Protein AF-A0A250JIL9-F1 (afdb_monomer_lite)

Organism: NCBI:txid43

Secondary structure (DSSP, 8-state):
---TTEEEPPSS-HHHHHHHHHHHHHTS--EEEEEES-SHHHHHHHHHHHHHT-STTSSEEEEEES-STTTHHHHHHSEESSTTHHHHHHTT-EEEEEE-TTSEEEEEEESSS---HHHHHHHHHHHHH--

Foldseek 3Di:
DDQAQEDEADPVDLQSSQVVVVCLLPVDQAWEKEFEADDDVSVVLSSLLSVLQDDPPGRYHYYYHNHCVSHLVVLVPFAEPDPCLSVCSNVQQFRIFIAASRRYTQDTDGPPDDDDNVNSNVRSVSRDVDD

Radius of gyration: 13.03 Å; chains: 1; boun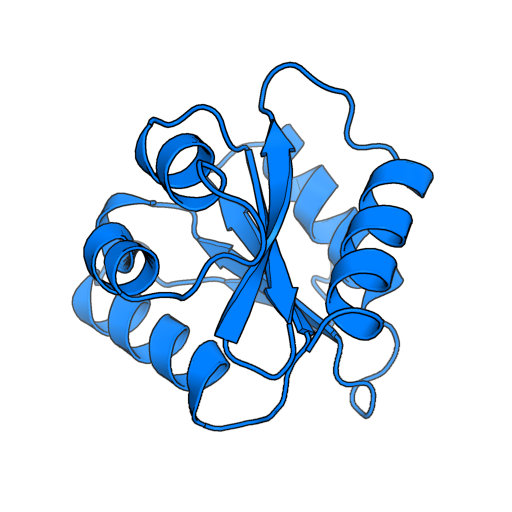ding box: 30×30×32 Å

pLDDT: mean 92.61, std 8.03, range [48.31, 98.25]

Sequence (131 aa):
MEFRKTTVLPLDDAQAASHLFRQWVHDRPHVLFVVLGSGPDREALVSKAGMFAGTEHQPRWVIWARDLSAIEADIAQLKESTAGLKQAVLGGEARAFVLSLGDAIQDVISSSETADNFRVNLAYMRAEVLP

Structure (mmCIF, N/CA/C/O backbone):
data_AF-A0A250JIL9-F1
#
_entry.id   AF-A0A250JIL9-F1
#
loop_
_atom_site.group_PDB
_atom_site.id
_atom_site.type_symbol
_atom_site.label_atom_id
_atom_site.label_alt_id
_atom_site.label_comp_id
_atom_site.label_asym_id
_atom_site.label_entity_id
_atom_site.label_seq_id
_atom_site.pdbx_PDB_ins_code
_atom_site.Cartn_x
_atom_site.Cartn_y
_atom_site.Cartn_z
_atom_site.occupancy
_atom_site.B_iso_or_equiv
_atom_site.auth_seq_id
_atom_site.auth_comp_id
_atom_site.auth_asym_id
_atom_site.auth_atom_id
_atom_site.pdbx_PDB_model_num
ATOM 1 N N . MET A 1 1 ? 12.664 10.926 -12.514 1.00 48.31 1 MET A N 1
ATOM 2 C CA . MET A 1 1 ? 12.660 10.120 -11.275 1.00 48.31 1 MET A CA 1
ATOM 3 C C . MET A 1 1 ? 12.638 8.658 -11.679 1.00 48.31 1 MET A C 1
ATOM 5 O O . MET A 1 1 ? 11.866 8.315 -12.562 1.00 48.31 1 MET A O 1
ATOM 9 N N . GLU A 1 2 ? 13.516 7.831 -11.115 1.00 55.38 2 GLU A N 1
ATOM 10 C CA . GLU A 1 2 ? 13.571 6.391 -11.397 1.00 55.38 2 GLU A CA 1
ATOM 11 C C . GLU A 1 2 ? 12.810 5.660 -10.282 1.00 55.38 2 GLU A C 1
ATOM 13 O O . GLU A 1 2 ? 13.244 5.660 -9.130 1.00 55.38 2 GLU A O 1
ATOM 18 N N . PHE A 1 3 ? 11.647 5.087 -10.595 1.00 66.44 3 PHE A N 1
ATOM 19 C CA . PHE A 1 3 ? 10.856 4.318 -9.634 1.00 66.44 3 PHE A CA 1
ATOM 20 C C . PHE A 1 3 ? 11.394 2.885 -9.546 1.00 66.44 3 PHE A C 1
ATOM 22 O O . PHE A 1 3 ? 10.872 1.962 -10.171 1.00 66.44 3 PHE A O 1
ATOM 29 N N . ARG A 1 4 ? 12.495 2.701 -8.815 1.00 74.75 4 ARG A N 1
ATOM 30 C CA . ARG A 1 4 ? 13.071 1.369 -8.592 1.00 74.75 4 ARG A CA 1
ATOM 31 C C . ARG A 1 4 ? 12.126 0.529 -7.731 1.00 74.75 4 ARG A C 1
ATOM 33 O O . ARG A 1 4 ? 11.682 0.998 -6.688 1.00 74.75 4 ARG A O 1
ATOM 40 N N . LYS A 1 5 ? 11.856 -0.709 -8.166 1.00 91.25 5 LYS A N 1
ATOM 41 C CA . LYS A 1 5 ? 10.955 -1.674 -7.499 1.00 91.25 5 LYS A CA 1
ATOM 42 C C . LYS A 1 5 ? 9.552 -1.131 -7.223 1.00 91.25 5 LYS A C 1
ATOM 44 O O . LYS A 1 5 ? 8.967 -1.379 -6.168 1.00 91.25 5 LYS A O 1
ATOM 49 N N . THR A 1 6 ? 9.027 -0.396 -8.195 1.00 94.88 6 THR A N 1
ATOM 50 C CA . THR A 1 6 ? 7.665 0.115 -8.157 1.00 94.88 6 THR A CA 1
ATOM 51 C C . THR A 1 6 ? 6.882 -0.420 -9.336 1.00 94.88 6 THR A C 1
ATOM 53 O O . THR A 1 6 ? 7.307 -0.306 -10.485 1.00 94.88 6 THR A O 1
ATOM 56 N N . THR A 1 7 ? 5.688 -0.918 -9.059 1.00 95.75 7 THR A N 1
ATOM 57 C CA . THR A 1 7 ? 4.678 -1.177 -10.077 1.00 95.75 7 THR A CA 1
ATOM 58 C C . THR A 1 7 ? 3.627 -0.084 -10.019 1.00 95.75 7 THR A C 1
ATOM 60 O O . THR A 1 7 ? 2.977 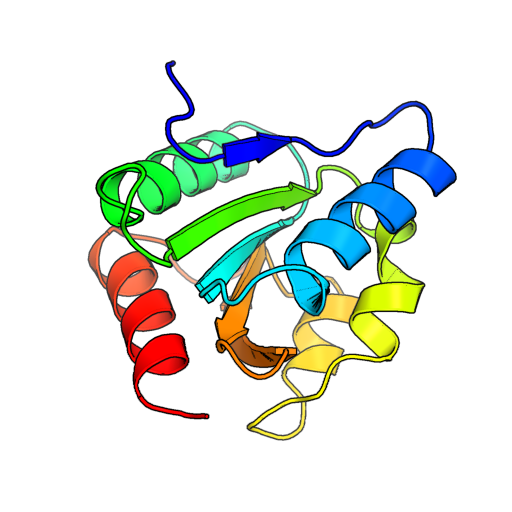0.112 -8.995 1.00 95.75 7 THR A O 1
ATOM 63 N N . VAL A 1 8 ? 3.454 0.636 -11.124 1.00 96.50 8 VAL A N 1
ATOM 64 C CA . VAL A 1 8 ? 2.367 1.606 -11.280 1.00 96.50 8 VAL A CA 1
ATOM 65 C C . VAL A 1 8 ? 1.179 0.879 -11.890 1.00 96.50 8 VAL A C 1
ATOM 67 O O . VAL A 1 8 ? 1.322 0.270 -12.949 1.00 96.50 8 VAL A O 1
ATOM 70 N N . LEU A 1 9 ? 0.021 0.933 -11.234 1.00 96.69 9 LEU A N 1
ATOM 71 C CA . LEU A 1 9 ? -1.181 0.313 -11.784 1.00 96.69 9 LEU A CA 1
ATOM 72 C C . LEU A 1 9 ? -1.710 1.127 -12.988 1.00 96.69 9 LEU A C 1
ATOM 74 O O . LEU A 1 9 ? -1.636 2.370 -12.969 1.00 96.69 9 LEU A O 1
ATOM 78 N N . PRO A 1 10 ? -2.225 0.452 -14.037 1.00 95.25 10 PRO A N 1
ATOM 79 C CA . PRO A 1 10 ? -2.946 1.094 -15.134 1.00 95.25 10 PRO A CA 1
ATOM 80 C C . PRO A 1 10 ? -4.095 1.966 -14.616 1.00 95.25 10 PRO A C 1
ATOM 82 O O . PRO A 1 10 ? -4.712 1.647 -13.604 1.00 95.25 10 PRO A O 1
ATOM 85 N N . LEU A 1 11 ? -4.359 3.083 -15.294 1.00 93.38 11 LEU A N 1
ATOM 86 C CA . LEU A 1 11 ? -5.459 4.001 -14.947 1.00 93.38 11 LEU A CA 1
ATOM 87 C C . LEU A 1 11 ? -6.664 3.854 -15.877 1.00 93.38 11 LEU A C 1
ATOM 89 O O . LEU A 1 11 ? -7.779 4.206 -15.521 1.00 93.38 11 LEU A O 1
ATOM 93 N N . ASP A 1 12 ? -6.410 3.390 -17.088 1.00 92.94 12 ASP A N 1
ATOM 94 C CA . ASP A 1 12 ? -7.343 3.258 -18.197 1.00 92.94 12 ASP A CA 1
ATOM 95 C C . ASP A 1 12 ? -8.073 1.909 -18.210 1.00 92.94 12 ASP A C 1
ATOM 97 O O . ASP A 1 12 ? -9.084 1.766 -18.894 1.00 92.94 12 ASP A O 1
ATOM 101 N N . ASP A 1 13 ? -7.597 0.943 -17.423 1.00 93.56 13 ASP A N 1
ATOM 102 C CA . ASP A 1 13 ? -8.174 -0.393 -17.326 1.00 93.56 13 ASP A CA 1
ATOM 103 C C . ASP A 1 13 ? -8.206 -0.872 -15.867 1.00 93.56 13 ASP A C 1
ATOM 105 O O . ASP A 1 13 ? -7.219 -1.368 -15.313 1.00 93.56 13 ASP A O 1
ATOM 109 N N . ALA A 1 14 ? -9.377 -0.729 -15.240 1.00 94.19 14 ALA A N 1
ATOM 110 C CA . ALA A 1 14 ? -9.610 -1.165 -13.867 1.00 94.19 14 ALA A CA 1
ATOM 111 C C . ALA A 1 14 ? -9.478 -2.690 -13.702 1.00 94.19 14 ALA A C 1
ATOM 113 O O . ALA A 1 14 ? -9.021 -3.156 -12.657 1.00 94.19 14 ALA A O 1
ATOM 114 N N . GLN A 1 15 ? -9.829 -3.482 -14.725 1.00 95.12 15 GLN A N 1
ATOM 115 C CA . GLN A 1 15 ? -9.681 -4.938 -14.660 1.00 95.12 15 GLN A CA 1
ATOM 116 C C . GLN A 1 15 ? -8.207 -5.333 -14.692 1.00 95.12 15 GLN A C 1
ATOM 118 O O . GLN A 1 15 ? -7.784 -6.167 -13.888 1.00 95.12 15 GLN A O 1
ATOM 123 N N . ALA A 1 16 ? -7.414 -4.710 -15.566 1.00 95.94 16 ALA A N 1
ATOM 124 C CA . ALA A 1 16 ? -5.973 -4.924 -15.612 1.00 95.94 16 ALA A CA 1
ATOM 125 C C . ALA A 1 16 ? -5.289 -4.465 -14.316 1.00 95.94 16 ALA A C 1
ATOM 127 O O . ALA A 1 16 ? -4.415 -5.168 -13.811 1.00 95.94 16 ALA A O 1
ATOM 128 N N . ALA A 1 17 ? -5.706 -3.332 -13.741 1.00 96.62 17 ALA A N 1
ATOM 129 C CA . ALA A 1 17 ? -5.195 -2.850 -12.459 1.00 96.62 17 ALA A CA 1
ATOM 130 C C . ALA A 1 17 ? -5.489 -3.821 -11.305 1.00 96.62 17 ALA A C 1
ATOM 132 O O . ALA A 1 17 ? -4.561 -4.193 -10.585 1.00 96.62 17 ALA A O 1
ATOM 133 N N . SER A 1 18 ? -6.736 -4.288 -11.173 1.00 96.38 18 SER A N 1
ATOM 134 C CA . SER A 1 18 ? -7.126 -5.312 -10.191 1.00 96.38 18 SER A CA 1
ATOM 135 C C . SER A 1 18 ? -6.363 -6.622 -10.394 1.00 96.38 18 SER A C 1
ATOM 137 O O . SER A 1 18 ? -5.873 -7.234 -9.442 1.00 96.38 18 SER A O 1
ATOM 139 N N . HIS A 1 19 ? -6.236 -7.079 -11.642 1.00 96.62 19 HIS A N 1
ATOM 140 C CA . HIS A 1 19 ? -5.499 -8.301 -11.950 1.00 96.62 19 HIS A CA 1
ATOM 141 C C . HIS A 1 19 ? -4.027 -8.182 -11.543 1.00 96.62 19 HIS A C 1
ATOM 143 O O . HIS A 1 19 ? -3.524 -9.038 -10.820 1.00 96.62 19 HIS A O 1
ATOM 149 N N . LEU A 1 20 ? -3.363 -7.093 -11.935 1.00 96.81 20 LEU A N 1
ATOM 150 C CA . LEU A 1 20 ? -1.963 -6.845 -11.607 1.00 96.81 20 LEU A CA 1
ATOM 151 C C . LEU A 1 20 ? -1.744 -6.693 -10.097 1.00 96.81 20 LEU A C 1
ATOM 153 O O . LEU A 1 20 ? -0.764 -7.211 -9.567 1.00 96.81 20 LEU A O 1
ATOM 157 N N . PHE A 1 21 ? -2.655 -6.018 -9.392 1.00 97.25 21 PHE A N 1
ATOM 158 C CA . PHE A 1 21 ? -2.607 -5.916 -7.935 1.00 97.25 21 PHE A CA 1
ATOM 159 C C . PHE A 1 21 ? -2.646 -7.302 -7.283 1.00 97.25 21 PHE A C 1
ATOM 161 O O . PHE A 1 21 ? -1.755 -7.634 -6.503 1.00 97.25 21 PHE A O 1
ATOM 168 N N . ARG A 1 22 ? -3.607 -8.150 -7.668 1.00 96.12 22 ARG A N 1
ATOM 169 C CA . ARG A 1 22 ? -3.718 -9.523 -7.152 1.00 96.12 22 ARG A CA 1
ATOM 170 C C . ARG A 1 22 ? -2.500 -10.384 -7.453 1.00 96.12 22 ARG A C 1
ATOM 172 O O . ARG A 1 22 ? -2.107 -11.156 -6.587 1.00 96.12 22 ARG A O 1
ATOM 179 N N . GLN A 1 23 ? -1.889 -10.239 -8.628 1.00 95.44 23 GLN A N 1
ATOM 180 C CA . GLN A 1 23 ? -0.647 -10.950 -8.950 1.00 95.44 23 GLN A CA 1
ATOM 181 C C . GLN A 1 23 ? 0.472 -10.593 -7.966 1.00 95.44 23 GLN A C 1
ATOM 183 O O . GLN A 1 23 ? 1.171 -11.474 -7.472 1.00 95.44 23 GLN A O 1
ATOM 188 N N . TRP A 1 24 ? 0.634 -9.308 -7.640 1.00 95.25 24 TRP A N 1
ATOM 189 C CA . TRP A 1 24 ? 1.648 -8.892 -6.670 1.00 95.25 24 TRP A CA 1
ATOM 190 C C . TRP A 1 24 ? 1.371 -9.389 -5.259 1.00 95.25 24 TRP A C 1
ATOM 192 O O . TRP A 1 24 ? 2.323 -9.733 -4.562 1.00 95.25 24 TRP A O 1
ATOM 202 N N . VAL A 1 25 ? 0.099 -9.401 -4.856 1.00 94.88 25 VAL A N 1
ATOM 203 C CA . VAL A 1 25 ? 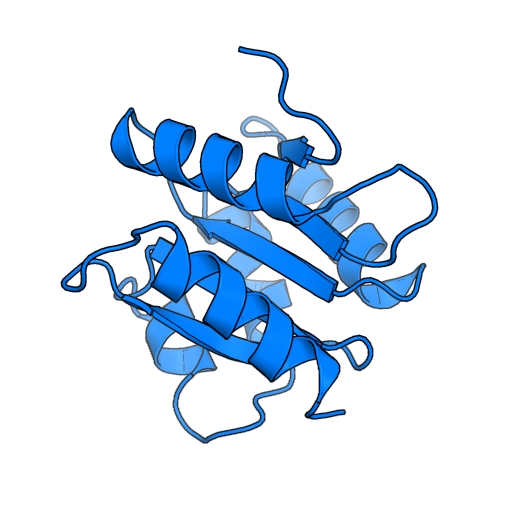-0.324 -9.880 -3.539 1.00 94.88 25 VAL A CA 1
ATOM 204 C C . VAL A 1 25 ? -0.114 -11.397 -3.442 1.00 94.88 25 VAL A C 1
ATOM 206 O O . VAL A 1 25 ? 0.616 -11.852 -2.576 1.00 94.88 25 VAL A O 1
ATOM 209 N N . HIS A 1 26 ? -0.660 -12.187 -4.368 1.00 92.88 26 HIS A N 1
ATOM 210 C CA . HIS A 1 26 ? -0.794 -13.634 -4.167 1.00 92.88 26 HIS A CA 1
ATOM 211 C C . HIS A 1 26 ? 0.255 -14.505 -4.870 1.00 92.88 26 HIS A C 1
ATOM 213 O O . HIS A 1 26 ? 0.528 -15.614 -4.408 1.00 92.88 26 HIS A O 1
ATOM 219 N N . ASP A 1 27 ? 0.841 -14.064 -5.989 1.00 88.88 27 ASP A N 1
ATOM 220 C CA . ASP A 1 27 ? 1.652 -14.971 -6.819 1.00 88.88 27 ASP A CA 1
ATOM 221 C C . ASP A 1 27 ? 3.082 -15.132 -6.291 1.00 88.88 27 ASP A C 1
ATOM 223 O O . ASP A 1 27 ? 3.770 -16.107 -6.615 1.00 88.88 27 ASP A O 1
ATOM 227 N N . ARG A 1 28 ? 3.575 -14.163 -5.508 1.00 79.25 28 ARG A N 1
ATOM 228 C CA . ARG A 1 28 ? 4.942 -14.161 -4.975 1.00 79.25 28 ARG A CA 1
ATOM 229 C C . ARG A 1 28 ? 5.009 -13.506 -3.596 1.00 79.25 28 ARG A C 1
ATOM 231 O O . ARG A 1 28 ? 4.399 -12.459 -3.409 1.00 79.25 28 ARG A O 1
ATOM 238 N N . PRO A 1 29 ? 5.837 -14.038 -2.679 1.00 85.38 29 PRO A N 1
ATOM 239 C CA . PRO A 1 29 ? 5.972 -13.495 -1.334 1.00 85.38 29 PRO A CA 1
ATOM 240 C C . PRO A 1 29 ? 6.656 -12.122 -1.373 1.00 85.38 29 PRO A C 1
ATOM 242 O O . PRO A 1 29 ? 7.876 -12.031 -1.535 1.00 85.38 29 PRO A O 1
ATOM 245 N N . HIS A 1 30 ? 5.868 -11.060 -1.201 1.00 92.62 30 HIS A N 1
ATOM 246 C CA . HIS A 1 30 ? 6.356 -9.688 -1.114 1.00 92.62 30 HIS A CA 1
ATOM 247 C C . HIS A 1 30 ? 5.820 -8.971 0.118 1.00 92.62 30 HIS A C 1
ATOM 249 O O . HIS A 1 30 ? 4.703 -9.204 0.564 1.00 92.62 30 HIS A O 1
ATOM 255 N N . VAL A 1 31 ? 6.626 -8.052 0.644 1.00 95.94 31 VAL A N 1
ATOM 256 C CA . VAL A 1 31 ? 6.144 -7.026 1.569 1.00 95.94 31 VAL A CA 1
ATOM 257 C C . VAL A 1 31 ? 5.761 -5.828 0.716 1.00 95.94 31 VAL A C 1
ATOM 259 O O . VAL A 1 31 ? 6.633 -5.149 0.164 1.00 95.94 31 VAL A O 1
ATOM 262 N N . LEU A 1 32 ? 4.463 -5.597 0.555 1.00 97.38 32 LEU A N 1
ATOM 263 C CA . LEU A 1 32 ? 3.959 -4.607 -0.392 1.00 97.38 32 LEU A CA 1
ATOM 264 C C . LEU A 1 32 ? 3.681 -3.287 0.304 1.00 97.38 32 LEU A C 1
ATOM 266 O O . LEU A 1 32 ? 2.873 -3.228 1.222 1.00 97.38 32 LEU A O 1
ATOM 270 N N . PHE A 1 33 ? 4.300 -2.216 -0.176 1.00 98.12 33 PHE A N 1
ATOM 271 C CA . PHE A 1 33 ? 3.968 -0.852 0.205 1.00 98.12 33 PHE A CA 1
ATOM 272 C C . PHE A 1 33 ? 3.059 -0.253 -0.864 1.00 98.12 33 PHE A C 1
ATOM 274 O O . PHE A 1 33 ? 3.508 0.087 -1.960 1.00 98.12 33 PHE A O 1
ATOM 281 N N . VAL A 1 34 ? 1.773 -0.132 -0.561 1.00 98.25 34 VAL A N 1
ATOM 282 C CA . VAL A 1 34 ? 0.761 0.326 -1.513 1.00 98.25 34 VAL A CA 1
ATOM 283 C C . VAL A 1 34 ? 0.485 1.804 -1.275 1.00 98.25 34 VAL A C 1
ATOM 285 O O . VAL A 1 34 ? 0.001 2.178 -0.212 1.00 98.25 34 VAL A O 1
ATOM 288 N N . VAL A 1 35 ? 0.793 2.655 -2.252 1.00 98.06 35 VAL A N 1
ATOM 289 C CA . VAL A 1 35 ? 0.500 4.096 -2.225 1.00 98.06 35 VAL A CA 1
ATOM 290 C C . VAL A 1 35 ? -0.789 4.372 -2.989 1.00 98.06 35 VAL A C 1
ATOM 292 O O . VAL A 1 35 ? -0.949 3.901 -4.114 1.00 98.06 35 VAL A O 1
ATOM 295 N N . LEU A 1 36 ? -1.675 5.166 -2.387 1.00 97.44 36 LEU A N 1
ATOM 296 C CA . LEU A 1 36 ? -3.011 5.464 -2.893 1.00 97.44 36 LEU A CA 1
ATOM 297 C C . LEU A 1 36 ? -3.134 6.901 -3.402 1.00 97.44 36 LEU A C 1
ATOM 299 O O . LEU A 1 36 ? -2.741 7.861 -2.730 1.00 97.44 36 LEU A O 1
ATOM 303 N N . GLY A 1 37 ? -3.756 7.046 -4.568 1.00 94.88 37 GLY A N 1
ATOM 304 C CA . GLY A 1 37 ? -4.052 8.333 -5.185 1.00 94.88 37 GLY A CA 1
ATOM 305 C C . GLY A 1 37 ? -2.891 8.909 -5.995 1.00 94.88 37 GLY A C 1
ATOM 306 O O . GLY A 1 37 ? -1.868 8.266 -6.233 1.00 94.88 37 GLY A O 1
ATOM 307 N N . SER A 1 38 ? -3.063 10.152 -6.432 1.00 93.12 38 SER A N 1
ATOM 308 C CA . SER A 1 38 ? -2.162 10.834 -7.368 1.00 93.12 38 SER A CA 1
ATOM 309 C C . SER A 1 38 ? -1.669 12.173 -6.811 1.00 93.12 38 SER A C 1
ATOM 311 O O . SER A 1 38 ? -2.236 12.701 -5.857 1.00 93.12 38 SER A O 1
ATOM 313 N N . GLY A 1 39 ? -0.626 12.733 -7.427 1.00 92.44 39 GLY A N 1
ATOM 314 C CA . GLY A 1 39 ? -0.113 14.072 -7.131 1.00 92.44 39 GLY A CA 1
ATOM 315 C C . GLY A 1 39 ? 1.284 14.089 -6.497 1.00 92.44 39 GLY A C 1
ATOM 316 O O . GLY A 1 39 ? 1.812 13.033 -6.136 1.00 92.44 39 GLY A O 1
ATOM 317 N N . PRO A 1 40 ? 1.880 15.286 -6.328 1.00 91.94 40 PRO A N 1
ATOM 318 C CA . PRO A 1 40 ? 3.285 15.441 -5.937 1.00 91.94 40 PRO A CA 1
ATOM 319 C C . PRO A 1 40 ? 3.635 14.762 -4.608 1.00 91.94 40 PRO A C 1
ATOM 321 O O . PRO A 1 40 ? 4.678 14.124 -4.483 1.00 91.94 40 PRO A O 1
ATOM 324 N N . ASP A 1 41 ? 2.731 14.827 -3.629 1.00 91.50 41 ASP A N 1
ATOM 325 C CA . ASP A 1 41 ? 2.940 14.193 -2.324 1.00 91.50 41 ASP A CA 1
ATOM 326 C C . ASP A 1 41 ? 2.949 12.663 -2.417 1.00 91.50 41 ASP A C 1
ATOM 328 O O . ASP A 1 41 ? 3.679 11.990 -1.684 1.00 91.50 41 ASP A O 1
ATOM 332 N N . ARG A 1 42 ? 2.146 12.096 -3.328 1.00 93.94 42 ARG A N 1
ATOM 333 C CA . ARG A 1 42 ? 2.098 10.650 -3.577 1.00 93.94 42 ARG A CA 1
ATOM 334 C C . ARG A 1 42 ? 3.327 10.196 -4.347 1.00 93.94 42 ARG A C 1
ATOM 336 O O . ARG A 1 42 ? 3.938 9.211 -3.953 1.00 93.94 42 ARG A O 1
ATOM 343 N N . GLU A 1 43 ? 3.756 10.954 -5.350 1.00 94.44 43 GLU A N 1
ATOM 344 C CA . GLU A 1 43 ? 5.014 10.713 -6.068 1.00 94.44 43 GLU A CA 1
ATOM 345 C C . GLU A 1 43 ? 6.224 10.723 -5.128 1.00 94.44 43 GLU A C 1
ATOM 347 O O . GLU A 1 43 ? 7.057 9.813 -5.165 1.00 94.44 43 GLU A O 1
ATOM 352 N N . ALA A 1 44 ? 6.290 11.705 -4.225 1.00 93.38 44 ALA A N 1
ATOM 353 C CA . ALA A 1 44 ? 7.332 11.778 -3.209 1.00 93.38 44 ALA A CA 1
ATOM 354 C C . ALA A 1 44 ? 7.299 10.564 -2.267 1.00 93.38 44 ALA A C 1
ATOM 356 O O . ALA A 1 44 ? 8.353 10.026 -1.921 1.00 93.38 44 ALA A O 1
ATOM 357 N N . LEU A 1 45 ? 6.109 10.104 -1.866 1.00 95.56 45 LEU A N 1
ATOM 358 C CA . LEU A 1 45 ? 5.959 8.911 -1.032 1.00 95.56 45 LEU A CA 1
ATOM 359 C C . LEU A 1 45 ? 6.381 7.633 -1.767 1.00 95.56 45 LEU A C 1
ATOM 361 O O . LEU A 1 45 ? 7.119 6.836 -1.196 1.00 95.56 45 LEU A O 1
ATOM 365 N N . VAL A 1 46 ? 5.989 7.463 -3.032 1.00 96.62 46 VAL A N 1
ATOM 366 C CA . VAL A 1 46 ? 6.425 6.340 -3.878 1.00 96.62 46 VAL A CA 1
ATOM 367 C C . VAL A 1 46 ? 7.944 6.333 -4.007 1.00 96.62 46 VAL A C 1
ATOM 369 O O . VAL A 1 46 ? 8.573 5.296 -3.808 1.00 96.62 46 VAL A O 1
ATOM 372 N N . SER A 1 47 ? 8.553 7.491 -4.277 1.00 93.88 47 SER A N 1
ATOM 373 C CA . SER A 1 47 ? 10.009 7.609 -4.365 1.00 93.88 47 SER A CA 1
ATOM 374 C C . SER A 1 47 ? 10.686 7.227 -3.045 1.00 93.88 47 SER A C 1
ATOM 376 O O . SER A 1 47 ? 11.674 6.497 -3.062 1.00 93.88 47 SER A O 1
ATOM 378 N N . LYS A 1 48 ? 10.161 7.683 -1.899 1.00 93.44 48 LYS A N 1
ATOM 379 C CA . LYS A 1 48 ? 10.676 7.310 -0.570 1.00 93.44 48 LYS A CA 1
ATOM 380 C C . LYS A 1 48 ? 10.546 5.813 -0.312 1.00 93.44 48 LYS A C 1
ATOM 382 O O . LYS A 1 48 ? 11.530 5.180 0.058 1.00 93.44 48 LYS A O 1
ATOM 387 N N . ALA A 1 49 ? 9.364 5.245 -0.532 1.00 95.12 49 ALA A N 1
ATOM 388 C CA . ALA A 1 49 ? 9.109 3.823 -0.338 1.00 95.12 49 ALA A CA 1
ATOM 389 C C . ALA A 1 49 ? 10.008 2.956 -1.233 1.00 95.12 49 ALA A C 1
ATOM 391 O O . ALA A 1 49 ? 10.515 1.938 -0.764 1.00 95.12 49 ALA A O 1
ATOM 392 N N . GLY A 1 50 ? 10.267 3.395 -2.470 1.00 94.19 50 GLY A N 1
ATOM 393 C CA . GLY A 1 50 ? 11.165 2.722 -3.410 1.00 94.19 50 GLY A CA 1
ATOM 394 C C . GLY A 1 50 ? 12.621 2.717 -2.939 1.00 94.19 50 GLY A C 1
ATOM 395 O O . GLY A 1 50 ? 13.287 1.690 -3.025 1.00 94.19 50 GLY A O 1
ATOM 396 N N . MET A 1 51 ? 13.108 3.812 -2.337 1.00 91.50 51 MET A N 1
ATOM 397 C CA . MET A 1 51 ? 14.449 3.835 -1.725 1.00 91.50 51 MET A CA 1
ATOM 398 C C . MET A 1 51 ? 14.597 2.793 -0.604 1.00 91.50 51 MET A C 1
ATOM 400 O O . MET A 1 51 ? 15.655 2.181 -0.470 1.00 91.50 51 MET A O 1
ATOM 404 N N . PHE A 1 52 ? 13.541 2.566 0.184 1.00 93.12 52 PHE A N 1
ATOM 405 C CA . PHE A 1 52 ? 13.533 1.577 1.271 1.00 93.12 52 PHE A CA 1
ATOM 406 C C . PHE A 1 52 ? 13.205 0.145 0.822 1.00 93.12 52 PHE A C 1
ATOM 408 O O . PHE A 1 52 ? 13.369 -0.784 1.619 1.00 93.12 52 PHE A O 1
ATOM 415 N N . ALA A 1 53 ? 12.781 -0.052 -0.432 1.00 92.12 53 ALA A N 1
ATOM 416 C CA . ALA A 1 53 ? 12.491 -1.368 -1.004 1.00 92.12 53 ALA A CA 1
ATOM 417 C C . ALA A 1 53 ? 13.760 -2.176 -1.356 1.00 92.12 53 ALA A C 1
ATOM 419 O O . ALA A 1 53 ? 13.682 -3.381 -1.613 1.00 92.12 53 ALA A O 1
ATOM 420 N N . GLY A 1 54 ? 14.923 -1.515 -1.352 1.00 87.94 54 GLY A N 1
ATOM 421 C CA . GLY A 1 54 ? 16.236 -2.130 -1.527 1.00 87.94 54 GLY A CA 1
ATOM 422 C C . GLY A 1 54 ? 16.494 -2.664 -2.937 1.00 87.94 54 GLY A C 1
ATOM 423 O O . GLY A 1 54 ? 16.130 -2.035 -3.928 1.00 87.94 54 GLY A O 1
ATOM 424 N N . THR A 1 55 ? 17.186 -3.803 -3.038 1.00 86.25 55 THR A N 1
ATOM 425 C CA . THR A 1 55 ? 17.599 -4.406 -4.321 1.00 86.25 55 THR A CA 1
ATOM 426 C C . THR A 1 55 ? 16.567 -5.399 -4.856 1.00 86.25 55 THR A C 1
ATOM 428 O O . THR A 1 55 ? 15.670 -5.824 -4.127 1.00 86.25 55 THR A O 1
ATOM 431 N N . GLU A 1 56 ? 16.679 -5.791 -6.129 1.00 82.44 56 GLU A N 1
ATOM 432 C CA . GLU A 1 56 ? 15.713 -6.665 -6.825 1.00 82.44 56 GLU A CA 1
ATOM 433 C C . GLU A 1 56 ? 15.449 -8.004 -6.119 1.00 82.44 56 GLU A C 1
ATOM 435 O O . GLU A 1 56 ? 14.349 -8.534 -6.213 1.00 82.44 56 GLU A O 1
ATOM 440 N N . HIS A 1 57 ? 16.420 -8.523 -5.363 1.00 83.06 57 HIS A N 1
ATOM 441 C CA . HIS A 1 57 ? 16.295 -9.795 -4.643 1.00 83.06 57 HIS A CA 1
ATOM 442 C C . HIS A 1 57 ? 15.603 -9.685 -3.274 1.00 83.06 57 HIS A C 1
ATOM 444 O O . HIS A 1 57 ? 15.351 -10.704 -2.637 1.00 83.06 57 HIS A O 1
ATOM 450 N N . GLN A 1 58 ? 15.329 -8.473 -2.785 1.00 87.69 58 GLN A N 1
ATOM 451 C CA . GLN A 1 58 ? 14.661 -8.269 -1.496 1.00 87.69 58 GLN A CA 1
ATOM 452 C C . GLN A 1 58 ? 13.130 -8.343 -1.639 1.00 87.69 58 GLN A C 1
ATOM 454 O O . GLN A 1 58 ? 12.601 -7.930 -2.671 1.00 87.69 58 GLN A O 1
ATOM 459 N N . PRO A 1 59 ? 12.390 -8.788 -0.608 1.00 91.38 59 PRO A N 1
ATOM 460 C CA . PRO A 1 59 ? 10.946 -9.027 -0.711 1.00 91.38 59 PRO A CA 1
ATOM 461 C C . PRO A 1 59 ? 10.099 -7.748 -0.752 1.00 91.38 59 PRO A C 1
ATOM 463 O O . PRO A 1 59 ? 8.924 -7.799 -1.093 1.00 91.38 59 PRO A O 1
ATOM 466 N N . ARG A 1 60 ? 10.656 -6.587 -0.393 1.00 95.38 60 ARG A N 1
ATOM 467 C CA . ARG A 1 60 ? 9.914 -5.320 -0.387 1.00 95.38 60 ARG A CA 1
ATOM 468 C C . ARG A 1 60 ? 9.606 -4.849 -1.804 1.00 95.38 60 ARG A C 1
ATOM 470 O O . ARG A 1 60 ? 10.516 -4.793 -2.632 1.00 95.38 60 ARG A O 1
ATOM 477 N N . TRP A 1 61 ? 8.373 -4.440 -2.064 1.00 96.81 61 TRP A N 1
ATOM 478 C CA . TRP A 1 61 ? 7.969 -3.873 -3.349 1.00 96.81 61 TRP A CA 1
ATOM 479 C C . TRP A 1 61 ? 6.972 -2.736 -3.155 1.00 96.81 61 TRP A C 1
ATOM 481 O O . TRP A 1 61 ? 6.193 -2.749 -2.205 1.00 96.81 61 TRP A O 1
ATOM 491 N N . VAL A 1 62 ? 6.979 -1.754 -4.054 1.00 97.50 62 VAL A N 1
ATOM 492 C CA . VAL A 1 62 ? 6.025 -0.641 -4.019 1.00 97.50 62 VAL A CA 1
ATOM 493 C C . VAL A 1 62 ? 4.965 -0.843 -5.090 1.00 97.50 62 VAL A C 1
ATOM 495 O O . VAL A 1 62 ? 5.282 -1.080 -6.254 1.00 97.50 62 VAL A O 1
ATOM 498 N N . ILE A 1 63 ? 3.698 -0.689 -4.723 1.00 97.69 63 ILE A N 1
ATOM 499 C CA . ILE A 1 63 ? 2.596 -0.586 -5.680 1.00 97.69 63 ILE A CA 1
ATOM 500 C C . ILE A 1 63 ? 2.058 0.834 -5.615 1.00 97.69 63 ILE A C 1
ATOM 502 O O . ILE A 1 63 ? 1.749 1.338 -4.540 1.00 97.69 63 ILE A O 1
ATOM 506 N N . TRP A 1 64 ? 1.922 1.485 -6.763 1.00 97.88 64 TRP A N 1
ATOM 507 C CA . TRP A 1 64 ? 1.275 2.784 -6.851 1.00 97.88 64 TRP A CA 1
ATOM 508 C C . TRP A 1 64 ? -0.090 2.650 -7.524 1.00 97.88 64 TRP A C 1
ATOM 510 O O . TRP A 1 64 ? -0.197 2.552 -8.749 1.00 97.88 64 TRP A O 1
ATOM 520 N N . ALA A 1 65 ? -1.133 2.653 -6.696 1.00 97.12 65 ALA A N 1
ATOM 521 C CA . ALA A 1 65 ? -2.526 2.612 -7.105 1.00 97.12 65 ALA A CA 1
ATOM 522 C C . ALA A 1 65 ? -3.091 4.037 -7.137 1.00 97.12 65 ALA A C 1
ATOM 524 O O . ALA A 1 65 ? -3.500 4.607 -6.125 1.00 97.12 65 ALA A O 1
ATOM 525 N N . ARG A 1 66 ? -3.069 4.643 -8.324 1.00 95.25 66 ARG A N 1
ATOM 526 C CA . ARG A 1 66 ? -3.512 6.031 -8.529 1.00 95.25 66 ARG A CA 1
ATOM 527 C C . ARG A 1 66 ? -5.029 6.210 -8.451 1.00 95.25 66 ARG A C 1
ATOM 529 O O . ARG A 1 66 ? -5.477 7.322 -8.178 1.00 95.25 66 ARG A O 1
ATOM 536 N N . ASP A 1 67 ? -5.771 5.126 -8.643 1.00 94.19 67 ASP A N 1
ATOM 537 C CA . ASP A 1 67 ? -7.217 5.032 -8.479 1.00 94.19 67 ASP A CA 1
ATOM 538 C C . ASP A 1 67 ? -7.535 3.885 -7.508 1.00 94.19 67 ASP A C 1
ATOM 540 O O . ASP A 1 67 ? -7.196 2.731 -7.770 1.00 94.19 67 ASP A O 1
ATOM 544 N N . LEU A 1 68 ? -8.145 4.217 -6.366 1.00 94.12 68 LEU A N 1
ATOM 545 C CA . LEU A 1 68 ? -8.528 3.239 -5.346 1.00 94.12 68 LEU A CA 1
ATOM 546 C C . LEU A 1 68 ? -9.682 2.351 -5.823 1.00 94.12 68 LEU A C 1
ATOM 548 O O . LEU A 1 68 ? -9.701 1.165 -5.502 1.00 94.12 68 LEU A O 1
ATOM 552 N N . SER A 1 69 ? -10.612 2.904 -6.607 1.00 94.88 69 SER A N 1
ATOM 553 C CA . SER A 1 69 ? -11.822 2.192 -7.036 1.00 94.88 69 SER A CA 1
ATOM 554 C C . SER A 1 69 ? -11.494 0.946 -7.865 1.00 94.88 69 SER A C 1
ATOM 556 O O . SER A 1 69 ? -12.204 -0.055 -7.801 1.00 94.88 69 SER A O 1
ATOM 558 N N . ALA A 1 70 ? -10.355 0.964 -8.564 1.00 94.75 70 ALA A N 1
ATOM 559 C CA . ALA A 1 70 ? -9.864 -0.156 -9.356 1.00 94.75 70 ALA A CA 1
ATOM 560 C C . ALA A 1 70 ? -9.430 -1.376 -8.521 1.00 94.75 70 ALA A C 1
ATOM 562 O O . ALA A 1 70 ? -9.392 -2.479 -9.055 1.00 94.75 70 ALA A O 1
ATOM 563 N N . ILE A 1 71 ? -9.093 -1.199 -7.237 1.00 96.31 71 ILE A N 1
ATOM 564 C CA . ILE A 1 71 ? -8.588 -2.273 -6.358 1.00 96.31 71 ILE A CA 1
ATOM 565 C C . ILE A 1 71 ? -9.370 -2.402 -5.043 1.00 96.31 71 ILE A C 1
ATOM 567 O O . ILE A 1 71 ? -9.002 -3.184 -4.169 1.00 96.31 71 ILE A O 1
ATOM 571 N N . GLU A 1 72 ? -10.455 -1.645 -4.881 1.00 96.50 72 GLU A N 1
ATOM 572 C CA . GLU A 1 72 ? -11.245 -1.586 -3.647 1.00 96.50 72 GLU A CA 1
ATOM 573 C C . GLU A 1 72 ? -11.778 -2.967 -3.238 1.00 96.50 72 GLU A C 1
ATOM 575 O O . GLU A 1 72 ? -11.648 -3.384 -2.085 1.00 96.50 72 GLU A O 1
ATOM 580 N N . ALA A 1 73 ? -12.312 -3.715 -4.208 1.00 96.44 73 ALA A N 1
ATOM 581 C CA . ALA A 1 73 ? -12.828 -5.063 -3.991 1.00 96.44 73 ALA A CA 1
ATOM 582 C C . ALA A 1 73 ? -11.731 -6.050 -3.560 1.00 96.44 73 ALA A C 1
ATOM 584 O O . ALA A 1 73 ? -11.991 -6.928 -2.737 1.00 96.44 73 ALA A O 1
ATOM 585 N N . ASP A 1 74 ? -10.512 -5.891 -4.078 1.00 96.50 74 ASP A N 1
ATOM 586 C CA . ASP A 1 74 ? -9.375 -6.736 -3.713 1.00 96.50 74 ASP A CA 1
ATOM 587 C C . ASP A 1 74 ? -8.900 -6.405 -2.289 1.00 96.50 74 ASP A C 1
ATOM 589 O O . ASP A 1 74 ? -8.712 -7.305 -1.473 1.00 96.50 74 ASP A O 1
ATOM 593 N N . ILE A 1 75 ? -8.816 -5.115 -1.936 1.00 96.88 75 ILE A N 1
ATOM 594 C CA . ILE A 1 75 ? -8.495 -4.660 -0.57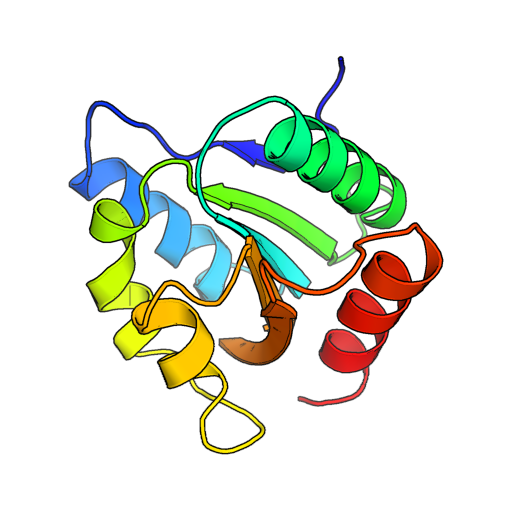1 1.00 96.88 75 ILE A CA 1
ATOM 595 C C . ILE A 1 75 ? -9.526 -5.178 0.441 1.00 96.88 75 ILE A C 1
ATOM 597 O O . ILE A 1 75 ? -9.162 -5.603 1.541 1.00 96.88 75 ILE A O 1
ATOM 601 N N . ALA A 1 76 ? -10.811 -5.186 0.077 1.00 96.44 76 ALA A N 1
ATOM 602 C CA . ALA A 1 76 ? -11.880 -5.679 0.941 1.00 96.44 76 ALA A CA 1
ATOM 603 C C . ALA A 1 76 ? -11.670 -7.146 1.372 1.00 96.44 76 ALA A C 1
ATOM 605 O O . ALA A 1 76 ? -12.051 -7.526 2.487 1.00 96.44 76 ALA A O 1
ATOM 606 N N . GLN A 1 77 ? -11.017 -7.951 0.528 1.00 95.38 77 GLN A N 1
ATOM 607 C CA . GLN A 1 77 ? -10.742 -9.369 0.770 1.00 95.38 77 GLN A CA 1
ATOM 608 C C . GLN A 1 77 ? -9.466 -9.628 1.582 1.00 95.38 77 GLN A C 1
ATOM 610 O O . GLN A 1 77 ? -9.307 -10.727 2.115 1.00 95.38 77 GLN A O 1
ATOM 615 N N . LEU A 1 78 ? -8.584 -8.636 1.732 1.00 95.62 78 LEU A N 1
ATOM 616 C CA . LEU A 1 78 ? -7.336 -8.789 2.484 1.00 95.62 78 LEU A CA 1
ATOM 617 C C . LEU A 1 78 ? -7.595 -9.041 3.970 1.00 95.62 78 LEU A C 1
ATOM 619 O O . LEU A 1 78 ? -8.615 -8.634 4.533 1.00 95.62 78 LEU A O 1
ATOM 623 N N . LYS A 1 79 ? -6.653 -9.693 4.645 1.00 94.81 79 LYS A N 1
ATOM 624 C CA . LYS A 1 79 ? -6.684 -9.779 6.111 1.00 94.81 79 LYS A CA 1
ATOM 625 C C . LYS A 1 79 ? -6.233 -8.443 6.705 1.00 94.81 79 LYS A C 1
ATOM 627 O O . LYS A 1 79 ? -5.611 -7.630 6.029 1.00 94.81 79 LYS A O 1
ATOM 632 N N . GLU A 1 80 ? -6.520 -8.214 7.977 1.00 95.06 80 GLU A N 1
ATOM 633 C CA . GLU A 1 80 ? -5.926 -7.120 8.749 1.00 95.06 80 GLU A CA 1
ATOM 634 C C . GLU A 1 80 ? -5.402 -7.679 10.069 1.00 95.06 80 GLU A C 1
ATOM 636 O O . GLU A 1 80 ? -6.052 -8.530 10.678 1.00 95.06 80 GLU A O 1
ATOM 641 N N . SER A 1 81 ? -4.217 -7.244 10.495 1.00 91.62 81 SER A N 1
ATOM 642 C CA . SER A 1 81 ? -3.635 -7.712 11.760 1.00 91.62 81 SER A CA 1
ATOM 643 C C . SER A 1 81 ? -4.259 -7.038 12.976 1.00 91.62 81 SER A C 1
ATOM 645 O O . SER A 1 81 ? -4.289 -7.605 14.066 1.00 91.62 81 SER A O 1
ATOM 647 N N . THR A 1 82 ? -4.777 -5.827 12.781 1.00 91.75 82 THR A N 1
ATOM 648 C CA . THR A 1 82 ? -5.495 -5.047 13.784 1.00 91.75 82 THR A CA 1
ATOM 649 C C . THR A 1 82 ? -6.818 -4.586 13.196 1.00 91.75 82 THR A C 1
ATOM 651 O O . THR A 1 82 ? -6.867 -4.129 12.053 1.00 91.75 82 THR A O 1
ATOM 654 N N . ALA A 1 83 ? -7.886 -4.698 13.986 1.00 93.44 83 ALA A N 1
ATOM 655 C CA . ALA A 1 83 ? -9.218 -4.289 13.566 1.00 93.44 83 ALA A CA 1
ATOM 656 C C . ALA A 1 83 ? -9.242 -2.812 13.140 1.00 93.44 83 ALA A C 1
ATOM 658 O O . ALA A 1 83 ? -8.756 -1.943 13.867 1.00 93.44 83 ALA A O 1
ATOM 659 N N . GLY A 1 84 ? -9.840 -2.533 11.981 1.00 94.25 84 GLY A N 1
ATOM 660 C CA . GLY A 1 84 ? -10.071 -1.172 11.492 1.00 94.25 84 GLY A CA 1
ATOM 661 C C . GLY A 1 84 ? -9.014 -0.629 10.528 1.00 94.25 84 GLY A C 1
ATOM 662 O O . GLY A 1 84 ? -9.243 0.426 9.937 1.00 94.25 84 GLY A O 1
ATOM 663 N N . LEU A 1 85 ? -7.908 -1.341 10.288 1.00 95.81 85 LEU A N 1
ATOM 664 C CA . LEU A 1 85 ? -6.909 -0.928 9.293 1.00 95.81 85 LEU A CA 1
ATOM 665 C C . LEU A 1 85 ? -7.497 -0.921 7.878 1.00 95.81 85 LEU A C 1
ATOM 667 O O . LEU A 1 85 ? -7.330 0.038 7.130 1.00 95.81 85 LEU A O 1
ATOM 671 N N . LYS A 1 86 ? -8.251 -1.958 7.525 1.00 95.94 86 LYS A N 1
ATOM 672 C CA . LYS A 1 86 ? -8.953 -2.056 6.246 1.00 95.94 86 LYS A CA 1
ATOM 673 C C . LYS A 1 86 ? -9.992 -0.948 6.090 1.00 95.94 86 LYS A C 1
ATOM 675 O O . LYS A 1 86 ? -10.099 -0.365 5.016 1.00 95.94 86 LYS A O 1
ATOM 680 N N . GLN A 1 87 ? -10.723 -0.626 7.160 1.00 96.00 87 GLN A N 1
ATOM 681 C CA . GLN A 1 87 ? -11.681 0.486 7.158 1.00 96.00 87 GLN A CA 1
ATOM 682 C C . GLN A 1 87 ? -10.987 1.836 6.947 1.00 96.00 87 GLN A C 1
ATOM 684 O O . GLN A 1 87 ? -11.476 2.634 6.159 1.00 96.00 87 GLN A O 1
ATOM 689 N N . ALA A 1 88 ? -9.819 2.072 7.551 1.00 95.50 88 ALA A N 1
ATOM 690 C CA . ALA A 1 88 ? -9.045 3.291 7.302 1.00 95.50 88 ALA A CA 1
ATOM 691 C C . ALA A 1 88 ? -8.597 3.418 5.831 1.00 95.50 88 ALA A C 1
ATOM 693 O O . ALA A 1 88 ? -8.545 4.520 5.281 1.00 95.50 88 ALA A O 1
ATOM 694 N N . VAL A 1 89 ? -8.298 2.291 5.173 1.00 96.38 89 VAL A N 1
ATOM 695 C CA . VAL A 1 89 ? -7.965 2.262 3.742 1.00 96.38 89 VAL A CA 1
ATOM 696 C C . VAL A 1 89 ? -9.188 2.560 2.874 1.00 96.38 89 VAL A C 1
ATOM 698 O O . VAL A 1 89 ? -9.154 3.488 2.069 1.00 96.38 89 VAL A O 1
ATOM 701 N N . LEU A 1 90 ? -10.267 1.796 3.051 1.00 95.94 90 LEU A N 1
ATOM 702 C CA . LEU A 1 90 ? -11.478 1.896 2.230 1.00 95.94 90 LEU A CA 1
ATOM 703 C C . LEU A 1 90 ? -12.271 3.187 2.495 1.00 95.94 90 LEU A C 1
ATOM 705 O O . LEU A 1 90 ? -12.917 3.710 1.595 1.00 95.94 90 LEU A O 1
ATOM 709 N N . GLY A 1 91 ? -12.180 3.740 3.705 1.00 93.50 91 GLY A N 1
ATOM 710 C CA . GLY A 1 91 ? -12.814 4.999 4.100 1.00 93.50 91 GLY A CA 1
ATOM 711 C C . GLY A 1 91 ? -12.131 6.257 3.552 1.00 93.50 91 GLY A C 1
ATOM 712 O O . GLY A 1 91 ? -12.588 7.363 3.828 1.00 93.50 91 GLY A O 1
ATOM 713 N N . GLY A 1 92 ? -11.038 6.118 2.791 1.00 89.81 92 GLY A N 1
ATOM 714 C CA . GLY A 1 92 ? -10.325 7.245 2.176 1.00 89.81 92 GLY A CA 1
ATOM 715 C C . GLY A 1 92 ? -9.413 8.023 3.130 1.00 89.81 92 GLY A C 1
ATOM 716 O O . GLY A 1 92 ? -8.862 9.059 2.756 1.00 89.81 92 GLY A O 1
ATOM 717 N N . GLU A 1 93 ? -9.212 7.533 4.354 1.00 90.12 93 GLU A N 1
ATOM 718 C CA . GLU A 1 93 ? -8.319 8.161 5.330 1.00 90.12 93 GLU A CA 1
ATOM 719 C C . GLU A 1 93 ? -6.847 7.834 5.043 1.00 90.12 93 GLU A C 1
ATOM 721 O O . GLU A 1 93 ? -5.957 8.601 5.411 1.00 90.12 93 GLU A O 1
ATOM 726 N N . ALA A 1 94 ? -6.566 6.736 4.339 1.00 95.31 94 ALA A N 1
ATOM 727 C CA . ALA A 1 94 ? -5.215 6.295 4.017 1.00 95.31 94 ALA A CA 1
ATOM 728 C C . ALA A 1 94 ? -4.617 6.992 2.784 1.00 95.31 94 ALA A C 1
ATOM 730 O O . ALA A 1 94 ? -5.250 7.135 1.740 1.00 95.31 94 ALA A O 1
ATOM 731 N N . ARG A 1 95 ? -3.325 7.321 2.862 1.00 95.88 95 ARG A N 1
ATOM 732 C CA . ARG A 1 95 ? -2.491 7.615 1.681 1.00 95.88 95 ARG A CA 1
ATOM 733 C C . ARG A 1 95 ? -1.626 6.442 1.246 1.00 95.88 95 ARG A C 1
ATOM 735 O O . ARG A 1 95 ? -1.149 6.430 0.115 1.00 95.88 95 ARG A O 1
ATOM 742 N N . ALA A 1 96 ? -1.365 5.509 2.153 1.00 97.88 96 ALA A N 1
ATOM 743 C CA . ALA A 1 96 ? -0.662 4.273 1.867 1.00 97.88 96 ALA A CA 1
ATOM 744 C C . ALA A 1 96 ? -0.990 3.220 2.924 1.00 97.88 96 ALA A C 1
ATOM 746 O O . ALA A 1 96 ? -1.387 3.560 4.038 1.00 97.88 96 ALA A O 1
ATOM 747 N N . PHE A 1 97 ? -0.770 1.956 2.598 1.00 98.00 97 PHE A N 1
ATOM 748 C CA . PHE A 1 97 ? -0.801 0.853 3.551 1.00 98.00 97 PHE A CA 1
ATOM 749 C C . PHE A 1 97 ? 0.273 -0.173 3.203 1.00 98.00 97 PHE A C 1
ATOM 751 O O . PHE A 1 97 ? 0.822 -0.153 2.099 1.00 98.00 97 PHE A O 1
ATOM 758 N N . VAL A 1 98 ? 0.595 -1.048 4.154 1.00 97.44 98 VAL A N 1
ATOM 759 C CA . VAL A 1 98 ? 1.625 -2.074 3.973 1.00 97.44 98 VAL A CA 1
ATOM 760 C C . VAL A 1 98 ? 1.057 -3.460 4.236 1.00 97.44 98 VAL A C 1
ATOM 762 O O . VAL A 1 98 ? 0.353 -3.665 5.228 1.00 97.44 98 VAL A O 1
ATOM 765 N N . LEU A 1 99 ? 1.371 -4.393 3.339 1.00 97.19 99 LEU A N 1
ATOM 766 C CA . LEU A 1 99 ? 1.001 -5.800 3.436 1.00 97.19 99 LEU A CA 1
ATOM 767 C C . LEU A 1 99 ? 2.184 -6.648 3.906 1.00 97.19 99 LEU A C 1
ATOM 769 O O . LEU A 1 99 ? 3.308 -6.440 3.438 1.00 97.19 99 LEU A O 1
ATOM 773 N N . SER A 1 100 ? 1.929 -7.603 4.807 1.00 95.81 100 SER A N 1
ATOM 774 C CA . SER A 1 100 ? 2.891 -8.670 5.119 1.00 95.81 100 SER A CA 1
ATOM 775 C C . SER A 1 100 ? 3.026 -9.650 3.954 1.00 95.81 100 SER A C 1
ATOM 777 O O . SER A 1 100 ? 2.226 -9.651 3.021 1.00 95.81 100 SER A O 1
ATOM 779 N N . LEU A 1 101 ? 3.996 -10.561 4.072 1.00 91.88 101 LEU A N 1
ATOM 780 C CA . LEU A 1 101 ? 4.129 -11.733 3.197 1.00 91.88 101 LEU A CA 1
ATOM 781 C C . LEU A 1 101 ? 2.893 -12.658 3.211 1.00 91.88 101 LEU A C 1
ATOM 783 O O . LEU A 1 101 ? 2.803 -13.553 2.378 1.00 91.88 101 LEU A O 1
ATOM 787 N N . GLY A 1 102 ? 2.003 -12.503 4.197 1.00 91.38 102 GLY A N 1
ATOM 788 C CA . GLY A 1 102 ? 0.781 -13.289 4.380 1.00 91.38 102 GLY A CA 1
ATOM 789 C C . GLY A 1 102 ? -0.496 -12.579 3.919 1.00 91.38 102 GLY A C 1
ATOM 790 O O . GLY A 1 102 ? -1.585 -12.962 4.358 1.00 91.38 102 GLY A O 1
ATOM 791 N N . ASP A 1 103 ? -0.369 -11.542 3.086 1.00 93.06 103 ASP A N 1
ATOM 792 C CA . ASP A 1 103 ? -1.473 -10.764 2.503 1.00 93.06 103 ASP A CA 1
ATOM 793 C C . ASP A 1 103 ? -2.368 -10.069 3.543 1.00 93.06 103 ASP A C 1
ATOM 795 O O . ASP A 1 103 ? -3.571 -9.862 3.342 1.00 93.06 103 ASP A O 1
ATOM 799 N N . ALA A 1 104 ? -1.789 -9.711 4.691 1.00 95.38 104 ALA A N 1
ATOM 800 C CA . ALA A 1 104 ? -2.475 -8.973 5.742 1.00 95.38 104 ALA A CA 1
ATOM 801 C C . ALA A 1 104 ? -2.050 -7.506 5.745 1.00 95.38 104 ALA A C 1
ATOM 803 O O . ALA A 1 104 ? -0.861 -7.203 5.687 1.00 95.38 104 ALA A O 1
ATOM 804 N N . ILE A 1 105 ? -3.010 -6.590 5.878 1.00 97.00 105 ILE A N 1
ATOM 805 C CA . ILE A 1 105 ? -2.742 -5.180 6.164 1.00 97.00 105 ILE A CA 1
ATOM 806 C C . ILE A 1 105 ? -2.163 -5.087 7.576 1.00 97.00 105 ILE A C 1
ATOM 808 O O . ILE A 1 105 ? -2.838 -5.420 8.553 1.00 97.00 105 ILE A O 1
ATOM 812 N N . GLN A 1 106 ? -0.910 -4.641 7.664 1.00 96.88 106 GLN A N 1
ATOM 813 C CA . GLN A 1 106 ? -0.150 -4.544 8.915 1.00 96.88 106 GLN A CA 1
ATOM 814 C C . GLN A 1 106 ? -0.004 -3.111 9.412 1.00 96.88 106 GLN A C 1
ATOM 816 O O . GLN A 1 106 ? 0.189 -2.873 10.603 1.00 96.88 106 GLN A O 1
ATOM 821 N N . ASP A 1 107 ? -0.066 -2.147 8.498 1.00 97.00 107 ASP A N 1
ATOM 822 C CA . ASP A 1 107 ? 0.086 -0.742 8.832 1.00 97.00 107 ASP A CA 1
ATOM 823 C C . ASP A 1 107 ? -0.608 0.138 7.797 1.00 97.00 107 ASP A C 1
ATOM 825 O O . ASP A 1 107 ? -0.665 -0.196 6.611 1.00 97.00 107 ASP A O 1
ATOM 829 N N . VAL A 1 108 ? -1.104 1.284 8.250 1.00 97.50 108 VAL A N 1
ATOM 830 C CA . VAL A 1 108 ? -1.725 2.306 7.409 1.00 97.50 108 VAL A CA 1
ATOM 831 C C . VAL A 1 108 ? -1.038 3.624 7.700 1.00 97.50 108 VAL A C 1
ATOM 833 O O . VAL A 1 108 ? -0.838 3.998 8.855 1.00 97.50 108 VAL A O 1
ATOM 836 N N . ILE A 1 109 ? -0.682 4.330 6.635 1.00 97.19 109 ILE A N 1
ATOM 837 C CA . ILE A 1 109 ? -0.256 5.712 6.728 1.00 97.19 109 ILE A CA 1
ATOM 838 C C . ILE A 1 109 ? -1.449 6.597 6.372 1.00 97.19 109 ILE A C 1
ATOM 840 O O . ILE A 1 109 ? -1.900 6.612 5.225 1.00 97.19 109 ILE A O 1
ATOM 844 N N . SER A 1 110 ? -1.926 7.357 7.351 1.00 95.12 110 SER A N 1
ATOM 845 C CA . SER A 1 110 ? -3.030 8.301 7.212 1.00 95.12 110 SER A CA 1
ATOM 846 C C . SER A 1 110 ? -2.654 9.502 6.339 1.00 95.12 110 SER A C 1
ATOM 848 O O . SER A 1 110 ? -1.496 9.925 6.258 1.00 95.12 110 SER A O 1
ATOM 850 N N . SER A 1 111 ? -3.660 10.088 5.699 1.00 91.25 111 SER A N 1
ATOM 851 C CA . SER A 1 111 ? -3.573 11.356 4.983 1.00 91.25 111 SER A CA 1
ATOM 852 C C . SER A 1 111 ? -3.281 12.543 5.908 1.00 91.25 111 SER A C 1
ATOM 854 O O . SER A 1 111 ? -2.743 13.538 5.428 1.00 91.25 111 SER A O 1
ATOM 856 N N . SER A 1 112 ? -3.585 12.447 7.209 1.00 90.88 112 SER A N 1
ATOM 857 C CA . SER A 1 112 ? -3.368 13.525 8.187 1.00 90.88 112 SER A CA 1
ATOM 858 C C . SER A 1 112 ? -2.007 13.487 8.889 1.00 90.88 112 SER A C 1
ATOM 860 O O . SER A 1 112 ? -1.602 14.489 9.474 1.00 90.88 112 SER A O 1
ATOM 862 N N . GLU A 1 113 ? -1.283 12.363 8.850 1.00 92.44 113 GLU A N 1
ATOM 863 C CA . GLU A 1 113 ? 0.033 12.257 9.496 1.00 92.44 113 GLU A CA 1
ATOM 864 C C . GLU A 1 113 ? 1.169 12.666 8.535 1.00 92.44 113 GLU A C 1
ATOM 866 O O . GLU A 1 113 ? 0.955 12.869 7.339 1.00 92.44 113 GLU A O 1
ATOM 871 N N . THR A 1 114 ? 2.420 12.726 8.995 1.00 90.31 114 THR A N 1
ATOM 872 C CA . THR A 1 114 ? 3.600 12.973 8.135 1.00 90.31 114 THR A CA 1
ATOM 873 C C . THR A 1 114 ? 4.235 11.656 7.678 1.00 90.31 114 THR A C 1
ATOM 875 O O . THR A 1 114 ? 4.464 10.768 8.490 1.00 90.31 114 THR A O 1
ATOM 878 N N . ALA A 1 115 ? 4.547 11.519 6.382 1.00 91.94 115 ALA A N 1
ATOM 879 C CA . ALA A 1 115 ? 5.272 10.362 5.837 1.00 91.94 115 ALA A CA 1
ATOM 880 C C . ALA A 1 115 ? 6.736 10.724 5.573 1.00 91.94 115 ALA A C 1
ATOM 882 O O . ALA A 1 115 ? 7.177 10.921 4.431 1.00 91.94 115 ALA A O 1
ATOM 883 N N . ASP A 1 116 ? 7.490 10.876 6.655 1.00 93.31 116 ASP A N 1
ATOM 884 C CA . ASP A 1 116 ? 8.939 11.000 6.583 1.00 93.31 116 ASP A CA 1
ATOM 885 C C . ASP A 1 116 ? 9.614 9.630 6.382 1.00 93.31 116 ASP A C 1
ATOM 887 O O . ASP A 1 116 ? 8.972 8.579 6.309 1.00 93.31 116 ASP A O 1
ATOM 891 N N . ASN A 1 117 ? 10.938 9.652 6.253 1.00 94.19 117 ASN A N 1
ATOM 892 C CA . ASN A 1 117 ? 11.732 8.450 6.017 1.00 94.19 117 ASN A CA 1
ATOM 893 C C . ASN A 1 117 ? 11.622 7.435 7.165 1.00 94.19 117 ASN A C 1
ATOM 895 O O . ASN A 1 117 ? 11.641 6.230 6.919 1.00 94.19 117 ASN A O 1
ATOM 899 N N . PHE A 1 118 ? 11.491 7.911 8.406 1.00 94.81 118 PHE A N 1
ATOM 900 C CA . PHE A 1 118 ? 11.349 7.048 9.571 1.00 94.81 118 PHE A CA 1
ATOM 901 C C . PHE A 1 118 ? 9.999 6.326 9.547 1.00 94.81 118 PHE A C 1
ATOM 903 O O . PHE A 1 118 ? 9.956 5.106 9.697 1.00 94.81 118 PHE A O 1
ATOM 910 N N . ARG A 1 119 ? 8.907 7.047 9.266 1.00 96.31 119 ARG A N 1
ATOM 911 C CA . ARG A 1 119 ? 7.554 6.483 9.181 1.00 96.31 119 ARG A CA 1
ATOM 912 C C . ARG A 1 119 ? 7.434 5.421 8.091 1.00 96.31 119 ARG A C 1
ATOM 914 O O . ARG A 1 119 ? 6.792 4.398 8.327 1.00 96.31 119 ARG A O 1
ATOM 921 N N . VAL A 1 120 ? 8.050 5.654 6.928 1.00 96.25 120 VAL A N 1
ATOM 922 C CA . VAL A 1 120 ? 8.076 4.697 5.807 1.00 96.25 120 VAL A CA 1
ATOM 923 C C . VAL A 1 120 ? 8.849 3.433 6.181 1.00 96.25 120 VAL A C 1
ATOM 925 O O . VAL A 1 120 ? 8.362 2.329 5.950 1.00 96.25 120 VAL A O 1
ATOM 928 N N . ASN A 1 121 ? 10.028 3.575 6.793 1.00 94.88 121 ASN A N 1
ATOM 929 C CA . ASN A 1 121 ? 10.821 2.428 7.233 1.00 94.88 121 ASN A CA 1
ATOM 930 C C . ASN A 1 121 ? 10.084 1.613 8.310 1.00 94.88 121 ASN A C 1
ATOM 932 O O . ASN A 1 121 ? 9.964 0.396 8.185 1.00 94.88 121 ASN A O 1
ATOM 936 N N . LEU A 1 122 ? 9.497 2.289 9.304 1.00 95.38 122 LEU A N 1
ATOM 937 C CA . LEU A 1 122 ? 8.705 1.650 10.355 1.00 95.38 122 LEU A CA 1
ATOM 938 C C . LEU A 1 122 ? 7.534 0.834 9.786 1.00 95.38 122 LEU A C 1
ATOM 940 O O . LEU A 1 122 ? 7.254 -0.253 10.287 1.00 95.38 122 LEU A O 1
ATOM 944 N N . ALA A 1 123 ? 6.876 1.332 8.737 1.00 96.19 123 ALA A N 1
ATOM 945 C CA . ALA A 1 123 ? 5.773 0.624 8.095 1.00 96.19 123 ALA A CA 1
ATOM 946 C C . ALA A 1 123 ? 6.229 -0.700 7.457 1.00 96.19 123 ALA A C 1
ATOM 948 O O . ALA A 1 123 ? 5.582 -1.728 7.649 1.00 96.19 123 ALA A O 1
ATOM 949 N N . TYR A 1 124 ? 7.384 -0.704 6.777 1.00 95.69 124 TYR A N 1
ATOM 950 C CA . TYR A 1 124 ? 7.997 -1.942 6.285 1.00 95.69 124 TYR A CA 1
ATOM 951 C C . TYR A 1 124 ? 8.351 -2.899 7.426 1.00 95.69 124 TYR A C 1
ATOM 953 O O . TYR A 1 124 ? 8.001 -4.072 7.361 1.00 95.69 124 TYR A O 1
ATOM 961 N N . MET A 1 125 ? 8.992 -2.404 8.490 1.00 94.19 125 MET A N 1
ATOM 962 C CA . MET A 1 125 ? 9.385 -3.244 9.628 1.00 94.19 125 MET A CA 1
ATOM 963 C C . MET A 1 125 ? 8.182 -3.926 10.290 1.00 94.19 125 MET A C 1
ATOM 965 O O . MET A 1 125 ? 8.258 -5.100 10.642 1.00 94.19 125 MET A O 1
ATOM 969 N N . ARG A 1 126 ? 7.055 -3.217 10.444 1.00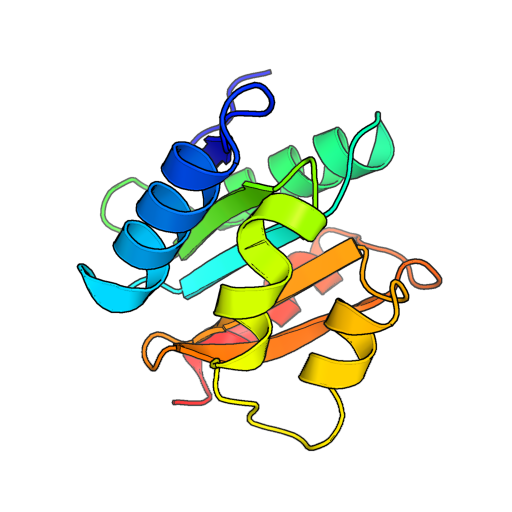 93.94 126 ARG A N 1
ATOM 970 C CA . ARG A 1 126 ? 5.815 -3.799 10.988 1.00 93.94 126 ARG A CA 1
ATOM 971 C C . ARG A 1 126 ? 5.317 -4.964 10.141 1.00 93.94 126 ARG A C 1
ATOM 973 O O . ARG A 1 126 ? 4.938 -5.990 10.696 1.00 93.94 126 ARG A O 1
ATOM 980 N N . ALA A 1 127 ? 5.373 -4.817 8.821 1.00 93.75 127 ALA A N 1
ATOM 981 C CA . ALA A 1 127 ? 4.929 -5.847 7.893 1.00 93.75 127 ALA A CA 1
ATOM 982 C C . ALA A 1 127 ? 5.884 -7.045 7.763 1.00 93.75 127 ALA A C 1
ATOM 984 O O . ALA A 1 127 ? 5.474 -8.111 7.313 1.00 93.75 127 ALA A O 1
ATOM 985 N N . GLU A 1 128 ? 7.143 -6.887 8.171 1.00 92.56 128 GLU A N 1
ATOM 986 C CA . GLU A 1 128 ? 8.137 -7.967 8.194 1.00 92.56 128 GLU A CA 1
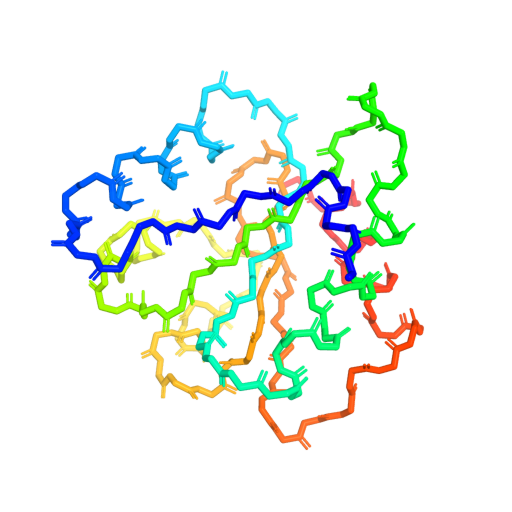ATOM 987 C C . GLU A 1 128 ? 8.103 -8.793 9.485 1.00 92.56 128 GLU A C 1
ATOM 989 O O . GLU A 1 128 ? 8.447 -9.972 9.468 1.00 92.56 128 GLU A O 1
ATOM 994 N N . VAL A 1 129 ? 7.727 -8.178 10.609 1.00 82.06 129 VAL A N 1
ATOM 995 C CA . VAL A 1 129 ? 7.718 -8.834 11.928 1.00 82.06 129 VAL A CA 1
ATOM 996 C C . VAL A 1 129 ? 6.421 -9.604 12.176 1.00 82.06 129 VAL A C 1
ATOM 998 O O . VAL A 1 129 ? 6.436 -10.624 12.866 1.00 82.06 129 VAL A O 1
ATOM 1001 N N . LEU A 1 130 ? 5.302 -9.112 11.645 1.00 63.00 130 LEU A N 1
ATOM 1002 C CA . LEU A 1 130 ? 3.978 -9.675 11.882 1.00 63.00 130 LEU A CA 1
ATOM 1003 C C . LEU A 1 130 ? 3.545 -10.512 10.663 1.00 63.00 130 LEU A C 1
ATOM 1005 O O . LEU A 1 130 ? 3.383 -9.935 9.585 1.00 63.00 130 LEU A O 1
ATOM 1009 N N . PRO A 1 131 ? 3.389 -11.844 10.805 1.00 53.81 131 PRO A N 1
ATOM 1010 C CA . PRO A 1 131 ? 2.911 -12.702 9.722 1.00 53.81 131 PRO A CA 1
ATOM 1011 C C . PRO A 1 131 ? 1.481 -12.339 9.299 1.00 53.81 131 PRO A C 1
ATOM 1013 O O . PRO A 1 131 ? 0.621 -12.148 10.190 1.00 53.81 131 PRO A O 1
#